Protein AF-A0A5B2TV41-F1 (afdb_monomer_lite)

Foldseek 3Di:
DDPDPDDDDQVNLVVVQVVLLVVLVVVLVVQCVVDPDPVSNVVSVPDDSQNSSQPPPVDDPQQDDKDAQVVQVVVQKHFDPPDDWDKDFAAQWDFDQDPVRDTDIDGHPDGGIGTMDTPVGIDGPPPPPD

InterPro domains:
  IPR013610 ArdC, N-terminal ssDNA binding domain [PF08401] (50-117)

Organism: NCBI:txid1658664

Structure (mmCIF, N/CA/C/O backbone):
data_AF-A0A5B2TV41-F1
#
_entry.id   AF-A0A5B2TV41-F1
#
loop_
_atom_site.group_PDB
_atom_site.id
_atom_site.type_symbol
_atom_site.label_atom_id
_atom_site.label_alt_id
_atom_site.label_comp_id
_atom_site.label_asym_id
_atom_site.label_entity_id
_atom_site.label_seq_id
_atom_site.pdbx_PDB_ins_code
_atom_site.Cartn_x
_atom_site.Cartn_y
_atom_site.Cartn_z
_atom_site.occupancy
_atom_site.B_iso_or_equiv
_atom_site.auth_seq_id
_atom_site.auth_comp_id
_atom_site.auth_asym_id
_atom_site.auth_atom_id
_atom_site.pdbx_PDB_model_num
ATOM 1 N N . MET A 1 1 ? -1.908 11.270 -35.110 1.00 38.00 1 MET A N 1
ATOM 2 C CA . MET A 1 1 ? -1.134 11.968 -34.064 1.00 38.00 1 MET A CA 1
ATOM 3 C C . MET A 1 1 ? -1.339 11.203 -32.775 1.00 38.00 1 MET A C 1
ATOM 5 O O . MET A 1 1 ? -2.427 11.240 -32.222 1.00 38.00 1 MET A O 1
ATOM 9 N N . GLU A 1 2 ? -0.344 10.422 -32.379 1.00 44.78 2 GLU A N 1
ATOM 10 C CA . GLU A 1 2 ? -0.369 9.623 -31.156 1.00 44.78 2 GLU A CA 1
ATOM 11 C C . GLU A 1 2 ? 0.031 10.552 -30.004 1.00 44.78 2 GLU A C 1
ATOM 13 O O . GLU A 1 2 ? 1.170 11.010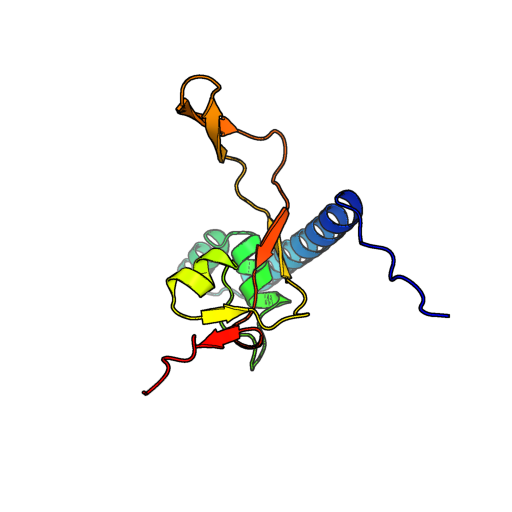 -29.925 1.00 44.78 2 GLU A O 1
ATOM 18 N N . THR A 1 3 ? -0.931 10.959 -29.177 1.00 46.38 3 THR A N 1
ATOM 19 C CA . THR A 1 3 ? -0.662 11.804 -28.011 1.00 46.38 3 THR A CA 1
ATOM 20 C C . THR A 1 3 ? 0.105 10.977 -26.989 1.00 46.38 3 THR A C 1
ATOM 22 O O . THR A 1 3 ? -0.473 10.107 -26.343 1.00 46.38 3 THR A O 1
ATOM 25 N N . ALA A 1 4 ? 1.405 11.231 -26.846 1.00 55.66 4 ALA A N 1
ATOM 26 C CA . ALA A 1 4 ? 2.193 10.663 -25.763 1.00 55.66 4 ALA A CA 1
ATOM 27 C C . ALA A 1 4 ? 1.562 11.076 -24.421 1.00 55.66 4 ALA A C 1
ATOM 29 O O . ALA A 1 4 ? 1.588 12.251 -24.052 1.00 55.66 4 ALA A O 1
ATOM 30 N N . GLU A 1 5 ? 0.954 10.123 -23.710 1.00 61.50 5 GLU A N 1
ATOM 31 C CA . GLU A 1 5 ? 0.376 10.360 -22.387 1.00 61.50 5 GLU A CA 1
ATOM 32 C C . GLU A 1 5 ? 1.459 10.933 -21.456 1.00 61.50 5 GLU A C 1
ATOM 34 O O . GLU A 1 5 ? 2.523 10.333 -21.261 1.00 61.50 5 GLU A O 1
ATOM 39 N N . ARG A 1 6 ? 1.208 12.116 -20.880 1.00 73.88 6 ARG A N 1
ATOM 40 C CA . ARG A 1 6 ? 2.111 12.746 -19.909 1.00 73.88 6 ARG A CA 1
ATOM 41 C C . ARG A 1 6 ? 2.305 11.796 -18.727 1.00 73.88 6 ARG A C 1
ATOM 43 O O . ARG A 1 6 ? 1.362 11.498 -17.998 1.00 73.88 6 ARG A O 1
ATOM 50 N N . LYS A 1 7 ? 3.540 11.335 -18.516 1.00 78.12 7 LYS A N 1
ATOM 51 C CA . LYS A 1 7 ? 3.885 10.498 -17.361 1.00 78.12 7 LYS A CA 1
ATOM 52 C C . LYS A 1 7 ? 3.749 11.316 -16.076 1.00 78.12 7 LYS A C 1
ATOM 54 O O . LYS A 1 7 ? 4.357 12.374 -15.949 1.00 78.12 7 LYS A O 1
ATOM 59 N N . GLU A 1 8 ? 2.977 10.793 -15.129 1.00 86.19 8 GLU A N 1
ATOM 60 C CA . GLU A 1 8 ? 2.788 11.381 -13.800 1.00 86.19 8 GLU A CA 1
ATOM 61 C C . GLU A 1 8 ? 4.133 11.512 -13.062 1.00 86.19 8 GLU A C 1
ATOM 63 O O . GLU A 1 8 ? 4.897 10.540 -12.937 1.00 86.19 8 GLU A O 1
ATOM 68 N N . SER A 1 9 ? 4.422 12.713 -12.567 1.00 92.50 9 SER A N 1
ATOM 69 C CA . SER A 1 9 ? 5.620 13.040 -11.797 1.00 92.50 9 SER A CA 1
ATOM 70 C C . SER A 1 9 ? 5.619 12.368 -10.423 1.00 92.50 9 SER A C 1
ATOM 72 O O . SER A 1 9 ? 4.597 11.907 -9.910 1.00 92.50 9 SER A O 1
ATOM 74 N N . ILE A 1 10 ? 6.792 12.312 -9.788 1.00 91.25 10 ILE A N 1
ATOM 75 C CA . ILE A 1 10 ? 6.903 11.751 -8.437 1.00 91.25 10 ILE A CA 1
ATOM 76 C C . ILE A 1 10 ? 6.125 12.574 -7.402 1.00 91.25 10 ILE A C 1
ATOM 78 O O . ILE A 1 10 ? 5.609 12.012 -6.438 1.00 91.25 10 ILE A O 1
ATOM 82 N N . GLN A 1 11 ? 6.006 13.889 -7.615 1.00 92.00 11 GLN A N 1
ATOM 83 C CA . GLN A 1 11 ? 5.258 14.766 -6.724 1.00 92.00 11 GLN A CA 1
ATOM 84 C C . GLN A 1 11 ? 3.753 14.513 -6.839 1.00 92.00 11 GLN A C 1
ATOM 86 O O . GLN A 1 11 ? 3.096 14.357 -5.817 1.00 92.00 11 GLN A O 1
ATOM 91 N N . GLU A 1 12 ? 3.224 14.371 -8.057 1.00 95.19 12 GLU A N 1
ATOM 92 C CA . GLU A 1 12 ? 1.809 14.030 -8.287 1.00 95.19 12 GLU A CA 1
ATOM 93 C C . GLU A 1 12 ? 1.445 12.686 -7.626 1.00 95.19 12 GLU A C 1
ATOM 95 O O . GLU A 1 12 ? 0.447 12.591 -6.911 1.00 95.19 12 GLU A O 1
ATOM 100 N N . LYS A 1 13 ? 2.321 11.676 -7.731 1.00 95.25 13 LYS A N 1
ATOM 101 C CA . LYS A 1 13 ? 2.153 10.385 -7.032 1.00 95.25 13 LYS A CA 1
ATOM 102 C C . LYS A 1 13 ? 2.109 10.529 -5.512 1.00 95.25 13 LYS A C 1
ATOM 104 O O . LYS A 1 13 ? 1.322 9.854 -4.850 1.00 95.25 13 LYS A O 1
ATOM 109 N N . ARG A 1 14 ? 2.959 11.392 -4.947 1.00 95.06 14 ARG A N 1
ATOM 110 C CA . ARG A 1 14 ? 2.973 11.679 -3.505 1.00 95.06 14 ARG A CA 1
ATOM 111 C C . ARG A 1 14 ? 1.695 12.377 -3.064 1.00 95.06 14 ARG A C 1
ATOM 113 O O . ARG A 1 14 ? 1.149 11.992 -2.037 1.00 95.06 14 ARG A O 1
ATOM 120 N N . GLU A 1 15 ? 1.199 13.350 -3.825 1.00 96.38 15 GLU A N 1
ATOM 121 C CA . GLU A 1 15 ? -0.074 14.012 -3.514 1.00 96.38 15 GLU A CA 1
ATOM 122 C C . GLU A 1 15 ? -1.243 13.022 -3.557 1.00 96.38 15 GLU A C 1
ATOM 124 O O . GLU A 1 15 ? -2.041 12.971 -2.621 1.00 96.38 15 GLU A O 1
ATOM 129 N N . ARG A 1 16 ? -1.282 12.133 -4.558 1.00 96.06 16 ARG A N 1
ATOM 130 C CA . ARG A 1 16 ? -2.269 11.047 -4.605 1.00 96.06 16 ARG A CA 1
ATOM 131 C C . ARG A 1 16 ? -2.171 10.121 -3.390 1.00 96.06 16 ARG A C 1
ATOM 133 O O . ARG A 1 16 ? -3.189 9.735 -2.825 1.00 96.06 16 ARG A O 1
ATOM 140 N N . LEU A 1 17 ? -0.963 9.771 -2.952 1.00 96.81 17 LEU A N 1
ATOM 141 C CA . LEU A 1 17 ? -0.782 8.957 -1.749 1.00 96.81 17 LEU A CA 1
ATOM 142 C C . LEU A 1 17 ? -1.171 9.689 -0.463 1.00 96.81 17 LEU A C 1
ATOM 144 O O . LEU A 1 17 ? -1.672 9.047 0.461 1.00 96.81 17 LEU A O 1
ATOM 148 N N . LYS A 1 18 ? -0.980 11.009 -0.382 1.00 97.00 18 LYS A N 1
ATOM 149 C CA . LYS A 1 18 ? -1.480 11.815 0.740 1.00 97.00 18 LYS A CA 1
ATOM 150 C C . LYS A 1 18 ? -3.004 11.782 0.791 1.00 97.00 18 LYS A C 1
ATOM 152 O O . LYS A 1 18 ? -3.545 11.518 1.859 1.00 97.00 18 LYS A O 1
ATOM 157 N N . ASP A 1 19 ? -3.681 11.959 -0.342 1.00 97.88 19 ASP A N 1
ATOM 158 C CA . ASP A 1 19 ? -5.143 11.842 -0.437 1.00 97.88 19 ASP A CA 1
ATOM 159 C C . ASP A 1 19 ? -5.634 10.446 -0.015 1.00 97.88 19 ASP A C 1
ATOM 161 O O . ASP A 1 19 ? -6.489 10.335 0.865 1.00 97.88 19 ASP A O 1
ATOM 165 N N . LEU A 1 20 ? -5.021 9.374 -0.529 1.00 98.00 20 LEU A N 1
ATOM 166 C CA . LEU A 1 20 ? -5.337 8.001 -0.115 1.00 98.00 20 LEU A CA 1
ATOM 167 C C . LEU A 1 20 ? -5.121 7.783 1.386 1.00 98.00 20 LEU A C 1
ATOM 169 O O . LEU A 1 20 ? -5.929 7.131 2.044 1.00 98.00 20 LEU A O 1
ATOM 173 N N . SER A 1 21 ? -4.056 8.362 1.940 1.00 97.69 21 SER A N 1
ATOM 174 C CA . SER A 1 21 ? -3.759 8.284 3.373 1.00 97.69 21 SER A CA 1
ATOM 175 C C . SER A 1 21 ? -4.794 9.027 4.210 1.00 97.69 21 SER A C 1
ATOM 177 O O . SER A 1 21 ? -5.195 8.530 5.258 1.00 97.69 21 SER A O 1
ATOM 179 N N . SER A 1 22 ? -5.245 10.200 3.761 1.00 98.25 22 SER A N 1
ATOM 180 C CA . SER A 1 22 ? -6.307 10.960 4.423 1.00 98.25 22 SER A CA 1
ATOM 181 C C . SER A 1 22 ? -7.625 10.190 4.415 1.00 98.25 22 SER A C 1
ATOM 183 O O . SER A 1 22 ? -8.263 10.066 5.459 1.00 98.25 22 SER A O 1
ATOM 185 N N . ARG A 1 23 ? -7.994 9.582 3.280 1.00 98.19 23 ARG A N 1
ATOM 186 C CA . ARG A 1 23 ? -9.181 8.717 3.185 1.00 98.19 23 ARG A CA 1
ATOM 187 C C . ARG A 1 23 ? -9.068 7.498 4.097 1.00 98.19 23 ARG A C 1
ATOM 189 O O . ARG A 1 23 ? -10.012 7.190 4.813 1.00 98.19 23 ARG A O 1
ATOM 196 N N . ALA A 1 24 ? -7.907 6.844 4.129 1.00 98.00 24 ALA A N 1
ATOM 197 C CA . ALA A 1 24 ? -7.656 5.708 5.012 1.00 98.00 24 ALA A CA 1
ATOM 198 C C . ALA A 1 24 ? -7.794 6.080 6.499 1.00 98.00 24 ALA A C 1
ATOM 200 O O . ALA A 1 24 ? -8.383 5.321 7.266 1.00 98.00 24 ALA A O 1
ATOM 201 N N . LYS A 1 25 ? -7.306 7.259 6.909 1.00 97.88 25 LYS A N 1
ATOM 202 C CA . LYS A 1 25 ? -7.487 7.773 8.278 1.00 97.88 25 LYS A CA 1
ATOM 203 C C . LYS A 1 25 ? -8.958 8.026 8.605 1.00 97.88 25 LYS A C 1
ATOM 205 O O . LYS A 1 25 ? -9.420 7.557 9.637 1.00 97.88 25 LYS A O 1
ATOM 210 N N . ALA A 1 26 ? -9.700 8.672 7.706 1.00 98.00 26 ALA A N 1
ATOM 211 C CA . ALA A 1 26 ? -11.135 8.888 7.891 1.00 98.00 26 ALA A CA 1
ATOM 212 C C . ALA A 1 26 ? -11.902 7.557 8.009 1.00 98.00 26 ALA A C 1
ATOM 214 O O . ALA A 1 26 ? -12.736 7.394 8.892 1.00 98.00 26 ALA A O 1
ATOM 215 N N . ILE A 1 27 ? -11.566 6.565 7.175 1.00 97.44 27 ILE A N 1
ATOM 216 C CA . ILE A 1 27 ? -12.135 5.211 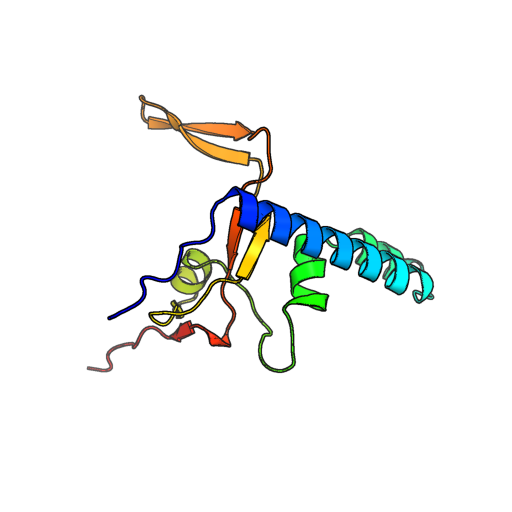7.268 1.00 97.44 27 ILE A CA 1
ATOM 217 C C . ILE A 1 27 ? -11.823 4.583 8.630 1.00 97.44 27 ILE A C 1
ATOM 219 O O . ILE A 1 27 ? -12.719 4.017 9.250 1.00 97.44 27 ILE A O 1
ATOM 223 N N . ARG A 1 28 ? -10.581 4.697 9.123 1.00 97.56 28 ARG A N 1
ATOM 224 C CA . ARG A 1 28 ? -10.214 4.205 10.460 1.00 97.56 28 ARG A CA 1
ATOM 225 C C . ARG A 1 28 ? -11.078 4.846 11.542 1.00 97.56 28 ARG A C 1
ATOM 227 O O . ARG A 1 28 ? -11.605 4.123 12.375 1.00 97.56 28 ARG A O 1
ATOM 234 N N . GLU A 1 29 ? -11.229 6.165 11.530 1.00 96.94 29 GLU A N 1
ATOM 235 C CA . GLU A 1 29 ? -12.044 6.884 12.516 1.00 96.94 29 GLU A CA 1
ATOM 236 C C . GLU A 1 29 ? -13.506 6.418 12.496 1.00 96.94 29 GLU A C 1
ATOM 238 O O . GLU A 1 29 ? -14.092 6.160 13.546 1.00 96.94 29 GLU A O 1
ATOM 243 N N . GLU A 1 30 ? -14.087 6.236 11.309 1.00 96.75 30 GLU A N 1
ATOM 244 C CA . GLU A 1 30 ? -15.458 5.737 11.163 1.00 96.75 30 GLU A CA 1
ATOM 245 C C . GLU A 1 30 ? -15.621 4.279 11.605 1.00 96.75 30 GLU A C 1
ATOM 247 O O . GLU A 1 30 ? -16.656 3.912 12.163 1.00 96.75 30 GLU A O 1
ATOM 252 N N . LEU A 1 31 ? -14.613 3.435 11.378 1.00 96.31 31 LEU A N 1
ATOM 253 C CA . LEU A 1 31 ? -14.619 2.052 11.847 1.00 96.31 31 LEU A CA 1
ATOM 254 C C . LEU A 1 31 ? -14.462 1.978 13.370 1.00 96.31 31 LEU A C 1
ATOM 256 O O . LEU A 1 31 ? -15.214 1.243 14.003 1.00 96.31 31 LEU A O 1
ATOM 260 N N . LEU A 1 32 ? -13.581 2.791 13.966 1.00 95.12 32 LEU A N 1
ATOM 261 C CA . LEU A 1 32 ? -13.396 2.862 15.422 1.00 95.12 32 LEU A CA 1
ATOM 262 C C . LEU A 1 32 ? -14.699 3.223 16.147 1.00 95.12 32 LEU A C 1
ATOM 264 O O . LEU A 1 32 ? -15.006 2.634 17.178 1.00 95.12 32 LEU A O 1
ATOM 268 N N . LYS A 1 33 ? -15.511 4.128 15.582 1.00 95.75 33 LYS A N 1
ATOM 269 C CA . LYS A 1 33 ? -16.842 4.472 16.122 1.00 95.75 33 LYS A CA 1
ATOM 270 C C . LYS A 1 33 ? -17.835 3.304 16.096 1.00 95.75 33 LYS A C 1
ATOM 272 O O . LYS A 1 33 ? -18.811 3.320 16.841 1.00 95.75 33 LYS A O 1
ATOM 277 N N . LYS A 1 34 ? -17.633 2.329 15.204 1.00 94.94 34 LYS A N 1
ATOM 278 C CA . LYS A 1 34 ? -18.515 1.165 15.012 1.00 94.94 34 LYS A CA 1
ATOM 279 C C . LYS A 1 34 ? -18.048 -0.072 15.776 1.00 94.94 34 LYS A C 1
ATOM 281 O O . LYS A 1 34 ? -18.850 -0.992 15.944 1.00 94.94 34 LYS A O 1
ATOM 286 N N . CYS A 1 35 ? -16.789 -0.109 16.213 1.00 94.19 35 CYS A N 1
ATOM 287 C CA . CYS A 1 35 ? -16.249 -1.187 17.034 1.00 94.19 35 CYS A CA 1
ATOM 288 C C . CYS A 1 35 ? -17.041 -1.308 18.342 1.00 94.19 35 CYS A C 1
ATOM 290 O O . CYS A 1 35 ? -17.368 -0.311 18.986 1.00 94.19 35 CYS A O 1
ATOM 292 N N . LYS A 1 36 ? -17.349 -2.543 18.737 1.00 94.19 36 LYS A N 1
ATOM 293 C CA . LYS A 1 36 ? -18.117 -2.852 19.954 1.00 94.19 36 LYS A CA 1
ATOM 294 C C . LYS A 1 36 ? -17.251 -3.486 21.030 1.00 94.19 36 LYS A C 1
ATOM 296 O O . LYS A 1 36 ? -17.648 -3.523 22.192 1.00 94.19 36 LYS A O 1
ATOM 301 N N . THR A 1 37 ? -16.088 -4.003 20.643 1.00 95.12 37 THR A N 1
ATOM 302 C CA . THR A 1 37 ? -15.180 -4.716 21.536 1.00 95.12 37 THR A CA 1
ATOM 303 C C . THR A 1 37 ? -13.791 -4.073 21.551 1.00 95.12 37 THR A C 1
ATOM 305 O O . THR A 1 37 ? -13.349 -3.534 20.535 1.00 95.12 37 THR A O 1
ATOM 308 N N . PRO A 1 38 ? -13.053 -4.168 22.673 1.00 94.31 38 PRO A N 1
ATOM 309 C CA . PRO A 1 38 ? -11.657 -3.729 22.731 1.00 94.31 38 PRO A CA 1
ATOM 310 C C . PRO A 1 38 ? -10.748 -4.458 21.733 1.00 94.31 38 PRO A C 1
ATOM 312 O O . PRO A 1 38 ? -9.773 -3.887 21.255 1.00 94.31 38 PRO A O 1
ATOM 315 N N . GLN A 1 39 ? -11.080 -5.708 21.397 1.00 95.06 39 GLN A N 1
ATOM 316 C CA . GLN A 1 39 ? -10.334 -6.505 20.426 1.00 95.06 39 GLN A CA 1
ATOM 317 C C . GLN A 1 39 ? -10.418 -5.901 19.017 1.00 95.06 39 GLN A C 1
ATOM 319 O O . GLN A 1 39 ? -9.387 -5.697 18.385 1.00 95.06 39 GLN A O 1
ATOM 324 N N . GLU A 1 40 ? -11.620 -5.550 18.549 1.00 93.44 40 GLU A N 1
ATOM 325 C CA . GLU A 1 40 ? -11.804 -4.917 17.233 1.00 93.44 40 GLU A CA 1
ATOM 326 C C . GLU A 1 40 ? -11.059 -3.579 17.133 1.00 93.44 40 GLU A C 1
ATOM 328 O O . GLU A 1 40 ? -10.498 -3.257 16.085 1.00 93.44 40 GLU A O 1
ATOM 333 N N . VAL A 1 41 ? -11.027 -2.810 18.228 1.00 94.81 41 VAL A N 1
ATOM 334 C CA . VAL A 1 41 ? -10.264 -1.556 18.309 1.00 94.81 41 VAL A CA 1
ATOM 335 C C . VAL A 1 41 ? -8.769 -1.833 18.162 1.00 94.81 41 VAL A C 1
ATOM 337 O O . VAL A 1 41 ? -8.131 -1.245 17.292 1.00 94.81 41 VAL A O 1
ATOM 340 N N . ALA A 1 42 ? -8.223 -2.767 18.946 1.00 95.00 42 ALA A N 1
ATOM 341 C CA . ALA A 1 42 ? -6.803 -3.109 18.902 1.00 95.00 42 ALA A CA 1
ATOM 342 C C . ALA A 1 42 ? -6.370 -3.629 17.520 1.00 95.00 42 ALA A C 1
ATOM 344 O O . ALA A 1 42 ? -5.320 -3.241 17.007 1.00 95.00 42 ALA A O 1
ATOM 345 N N . GLU A 1 43 ? -7.190 -4.469 16.884 1.00 94.38 43 GLU A N 1
ATOM 346 C CA . GLU A 1 43 ? -6.935 -4.972 15.530 1.00 94.38 43 GLU A CA 1
ATOM 347 C C . GLU A 1 43 ? -6.907 -3.841 14.496 1.00 94.38 43 GLU A C 1
ATOM 349 O O . GLU A 1 43 ? -6.039 -3.813 13.622 1.00 94.38 43 GLU A O 1
ATOM 354 N N . LEU A 1 44 ? -7.835 -2.888 14.596 1.00 94.31 44 LEU A N 1
ATOM 355 C CA . LEU A 1 44 ? -7.913 -1.751 13.687 1.00 94.31 44 LEU A CA 1
ATOM 356 C C . LEU A 1 44 ? -6.778 -0.737 13.904 1.00 94.31 44 LEU A C 1
ATOM 358 O O . LEU A 1 44 ? -6.264 -0.172 12.934 1.00 94.31 44 LEU A O 1
ATOM 362 N N . GLU A 1 45 ? -6.369 -0.513 15.153 1.00 93.38 45 GLU A N 1
ATOM 363 C CA . GLU A 1 45 ? -5.225 0.335 15.502 1.00 93.38 45 GLU A CA 1
ATOM 364 C C . GLU A 1 45 ? -3.894 -0.270 15.041 1.00 93.38 45 GLU A C 1
ATOM 366 O O . GLU A 1 45 ? -3.008 0.468 14.604 1.00 93.38 45 GLU A O 1
ATOM 371 N N . ALA A 1 46 ? -3.773 -1.602 15.064 1.00 95.75 46 ALA A N 1
ATOM 372 C CA . ALA A 1 46 ? -2.593 -2.319 14.589 1.00 95.75 46 ALA A CA 1
ATOM 373 C C . ALA A 1 46 ? -2.414 -2.268 13.060 1.00 95.75 46 ALA A C 1
ATOM 375 O O . ALA A 1 46 ? -1.295 -2.443 12.570 1.00 95.75 46 ALA A O 1
ATOM 376 N N . MET A 1 47 ? -3.479 -2.015 12.287 1.00 95.94 47 MET A N 1
ATOM 377 C CA . MET A 1 47 ? -3.368 -1.873 10.831 1.00 95.94 47 MET A CA 1
ATOM 378 C C . MET A 1 47 ? -2.510 -0.658 10.470 1.00 95.94 47 MET A C 1
ATOM 380 O O . MET A 1 47 ? -2.677 0.439 11.005 1.00 95.94 47 MET A O 1
ATOM 384 N N . SER A 1 48 ? -1.621 -0.802 9.492 1.00 96.62 48 SER A N 1
ATOM 385 C CA . SER A 1 48 ? -0.903 0.336 8.921 1.00 96.62 48 SER A CA 1
ATOM 386 C C . SER A 1 48 ? -1.792 1.137 7.960 1.00 96.62 48 SER A C 1
ATOM 388 O O . SER A 1 48 ? -2.856 0.692 7.528 1.00 96.62 48 SER A O 1
ATOM 390 N N . ILE A 1 49 ? -1.345 2.335 7.570 1.00 96.94 49 ILE A N 1
ATOM 391 C CA . ILE A 1 49 ? -2.026 3.112 6.520 1.00 96.94 49 ILE A CA 1
ATOM 392 C C . ILE A 1 49 ? -2.076 2.330 5.201 1.00 96.94 49 ILE A C 1
ATOM 394 O O . ILE A 1 49 ? -3.094 2.365 4.518 1.00 96.94 49 ILE A O 1
ATOM 398 N N . ASN A 1 50 ? -1.017 1.590 4.857 1.00 97.56 50 ASN A N 1
ATOM 399 C CA . ASN A 1 50 ? -1.014 0.765 3.650 1.00 97.56 50 ASN A CA 1
ATOM 400 C C . ASN A 1 50 ? -2.050 -0.362 3.738 1.00 97.56 50 ASN A C 1
ATOM 402 O O . ASN A 1 50 ? -2.743 -0.602 2.753 1.00 97.56 50 ASN A O 1
ATOM 406 N N . ASP A 1 51 ? -2.195 -1.002 4.903 1.00 97.44 51 ASP A N 1
ATOM 407 C CA . ASP A 1 51 ? -3.194 -2.061 5.100 1.00 97.44 51 ASP A CA 1
ATOM 408 C C . ASP A 1 51 ? -4.610 -1.515 4.915 1.00 97.44 51 ASP A C 1
ATOM 410 O O . ASP A 1 51 ? -5.429 -2.133 4.242 1.00 97.44 51 ASP A O 1
ATOM 414 N N . LEU A 1 52 ? -4.881 -0.315 5.436 1.00 97.94 52 LEU A N 1
ATOM 415 C CA . LEU A 1 52 ? -6.169 0.350 5.253 1.00 97.94 52 LEU A CA 1
ATOM 416 C C . LEU A 1 52 ? -6.434 0.741 3.798 1.00 97.94 52 LEU A C 1
ATOM 418 O O . LEU A 1 52 ? -7.543 0.532 3.310 1.00 97.94 52 LEU A O 1
ATOM 422 N N . ILE A 1 53 ? -5.434 1.287 3.098 1.00 98.31 53 ILE A N 1
ATOM 423 C CA . ILE A 1 53 ? -5.557 1.628 1.674 1.00 98.31 53 ILE A CA 1
ATOM 424 C C . ILE A 1 53 ? -5.867 0.364 0.867 1.00 98.31 53 ILE A C 1
ATOM 426 O O . ILE A 1 53 ? -6.798 0.361 0.065 1.00 98.31 53 ILE A O 1
ATOM 430 N N . VAL A 1 54 ? -5.127 -0.724 1.091 1.00 97.88 54 VAL A N 1
ATOM 431 C CA . VAL A 1 54 ? -5.374 -1.982 0.381 1.00 97.88 54 VAL A CA 1
ATOM 432 C C . VAL A 1 54 ? -6.766 -2.508 0.712 1.00 97.88 54 VAL A C 1
ATOM 434 O O . VAL A 1 54 ? -7.559 -2.708 -0.201 1.00 97.88 54 VAL A O 1
ATOM 437 N N . LYS A 1 55 ? -7.087 -2.674 1.998 1.00 97.19 55 LYS A N 1
ATOM 438 C CA . LYS A 1 55 ? -8.306 -3.355 2.443 1.00 97.19 55 LYS A CA 1
ATOM 439 C C . LYS A 1 55 ? -9.596 -2.600 2.131 1.00 97.19 55 LYS A C 1
ATOM 441 O O . LYS A 1 55 ? -10.599 -3.226 1.817 1.00 97.19 55 LYS A O 1
ATOM 446 N N . TYR A 1 56 ? -9.586 -1.273 2.242 1.00 97.06 56 TYR A N 1
ATOM 447 C CA . TYR A 1 56 ? -10.816 -0.476 2.167 1.00 97.06 56 TYR A CA 1
ATOM 448 C C . TYR A 1 56 ? -10.901 0.448 0.950 1.00 97.06 56 TYR A C 1
ATOM 450 O O . TYR A 1 56 ? -11.952 1.049 0.738 1.00 97.06 56 TYR A O 1
ATOM 458 N N . ILE A 1 57 ? -9.827 0.599 0.167 1.00 97.56 57 ILE A N 1
ATOM 459 C CA . ILE A 1 57 ? -9.825 1.474 -1.018 1.00 97.56 57 ILE A CA 1
ATOM 460 C C . ILE A 1 57 ? -9.523 0.693 -2.298 1.00 97.56 57 ILE A C 1
ATOM 462 O O . ILE A 1 57 ? -10.164 0.941 -3.316 1.00 97.56 57 ILE A O 1
ATOM 466 N N . TYR A 1 58 ? -8.543 -0.214 -2.285 1.00 97.44 58 TYR A N 1
ATOM 467 C CA . TYR A 1 58 ? -8.151 -0.952 -3.492 1.00 97.44 58 TYR A CA 1
ATOM 468 C C . TYR A 1 58 ? -8.824 -2.313 -3.642 1.00 97.44 58 TYR A C 1
ATOM 470 O O . TYR A 1 58 ? -8.985 -2.771 -4.772 1.00 97.44 58 TYR A O 1
ATOM 478 N N . GLN A 1 59 ? -9.166 -2.975 -2.536 1.00 97.25 59 GLN A N 1
ATOM 479 C CA . GLN A 1 59 ? -9.857 -4.252 -2.591 1.00 97.25 59 GLN A CA 1
ATOM 480 C C . GLN A 1 59 ? -11.311 -4.078 -3.040 1.00 97.25 59 GLN A C 1
ATOM 482 O O . GLN A 1 59 ? -12.019 -3.172 -2.606 1.00 97.25 59 GLN A O 1
ATOM 487 N N . ASP A 1 60 ? -11.744 -4.995 -3.895 1.00 95.94 60 ASP A N 1
ATOM 488 C CA . ASP A 1 60 ? -13.129 -5.181 -4.326 1.00 95.94 60 ASP A CA 1
ATOM 489 C C . ASP A 1 60 ? -13.381 -6.679 -4.540 1.00 95.94 60 ASP A C 1
ATOM 491 O O . ASP A 1 60 ? -12.487 -7.489 -4.313 1.00 95.94 60 ASP A O 1
ATOM 495 N N . GLU A 1 61 ? -14.565 -7.074 -5.009 1.00 95.12 61 GLU A N 1
ATOM 496 C CA . GLU A 1 61 ? -14.943 -8.481 -5.226 1.00 95.12 61 GLU A CA 1
ATOM 497 C C . GLU A 1 61 ? -13.900 -9.321 -5.989 1.00 95.12 61 GLU A C 1
ATOM 499 O O . GLU A 1 61 ? -13.792 -10.526 -5.764 1.00 95.12 61 GLU A O 1
ATOM 504 N N . LYS A 1 62 ? -13.115 -8.709 -6.881 1.00 95.62 62 LYS A N 1
ATOM 505 C CA . LYS A 1 62 ? -12.135 -9.394 -7.733 1.00 95.62 62 LYS A CA 1
ATOM 506 C C . LYS A 1 62 ? -10.688 -9.056 -7.358 1.00 95.62 62 LYS A C 1
ATOM 508 O O . LYS A 1 62 ? -9.808 -9.914 -7.471 1.00 95.62 62 LYS A O 1
ATOM 513 N N . ASN A 1 63 ? -10.428 -7.821 -6.935 1.00 94.81 63 ASN A N 1
ATOM 514 C CA . ASN A 1 63 ? -9.132 -7.341 -6.476 1.00 94.81 63 ASN A CA 1
ATOM 515 C C . ASN A 1 63 ? -8.946 -7.717 -5.007 1.00 94.81 63 ASN A C 1
ATOM 517 O O . ASN A 1 63 ? -9.351 -6.986 -4.114 1.00 94.81 63 ASN A O 1
ATOM 521 N N . GLN A 1 64 ?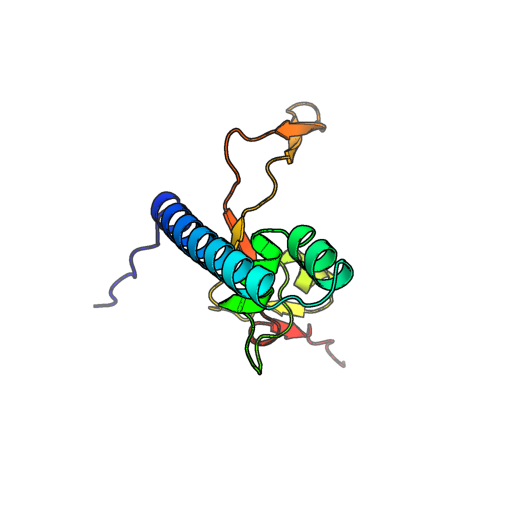 -8.341 -8.871 -4.748 1.00 95.44 64 GLN A N 1
ATOM 522 C CA . GLN A 1 64 ? -8.270 -9.444 -3.401 1.00 95.44 64 GLN A CA 1
ATOM 523 C C . GLN A 1 64 ? -6.837 -9.489 -2.876 1.00 95.44 64 GLN A C 1
ATOM 525 O O . GLN A 1 64 ? -6.589 -9.228 -1.701 1.00 95.44 64 GLN A O 1
ATOM 530 N N . ILE A 1 65 ? -5.868 -9.784 -3.740 1.00 96.94 65 ILE A N 1
ATOM 531 C CA . ILE A 1 65 ? -4.478 -9.995 -3.336 1.00 96.94 65 ILE A CA 1
ATOM 532 C C . ILE A 1 65 ? -3.605 -9.000 -4.076 1.00 96.94 65 ILE A C 1
ATOM 534 O O . ILE A 1 65 ? -3.635 -8.931 -5.301 1.00 96.94 65 ILE A O 1
ATOM 538 N N . PHE A 1 66 ? -2.788 -8.266 -3.329 1.00 97.81 66 PHE A N 1
ATOM 539 C CA . PHE A 1 66 ? -1.845 -7.303 -3.875 1.00 97.81 66 PHE A CA 1
ATOM 540 C C . PHE A 1 66 ? -0.428 -7.699 -3.498 1.00 97.81 66 PHE A C 1
ATOM 542 O O . PHE A 1 66 ? -0.149 -8.048 -2.352 1.00 97.81 66 PHE A O 1
ATOM 549 N N . ASN A 1 67 ? 0.485 -7.624 -4.459 1.00 97.62 67 ASN A N 1
ATOM 550 C CA . ASN A 1 67 ? 1.897 -7.865 -4.208 1.00 97.62 67 ASN A CA 1
ATOM 551 C C . ASN A 1 67 ? 2.769 -6.977 -5.097 1.00 97.62 67 ASN A C 1
ATOM 553 O O . ASN A 1 67 ? 2.336 -6.474 -6.133 1.00 97.62 67 ASN A O 1
ATOM 557 N N . THR A 1 68 ? 4.017 -6.769 -4.692 1.00 96.81 68 THR A N 1
ATOM 558 C CA . THR A 1 68 ? 5.009 -6.097 -5.540 1.00 96.81 68 THR A CA 1
ATOM 559 C C . THR A 1 68 ? 5.302 -6.941 -6.778 1.00 96.81 68 THR A C 1
ATOM 561 O O . THR A 1 68 ? 5.113 -8.157 -6.769 1.00 96.81 68 THR A O 1
ATOM 564 N N . PHE A 1 69 ? 5.839 -6.319 -7.831 1.00 95.69 69 PHE A N 1
ATOM 565 C CA . PHE A 1 69 ? 6.284 -7.051 -9.021 1.00 95.69 69 PHE A CA 1
ATOM 566 C C . PHE A 1 69 ? 7.213 -8.222 -8.657 1.00 95.69 69 PHE A C 1
ATOM 568 O O . PHE A 1 69 ? 6.955 -9.359 -9.035 1.00 95.69 69 PHE A O 1
ATOM 575 N N . LYS A 1 70 ? 8.249 -7.963 -7.843 1.00 94.75 70 LYS A N 1
ATOM 576 C CA . LYS A 1 70 ? 9.190 -8.996 -7.376 1.00 94.75 70 LYS A CA 1
ATOM 577 C C . LYS A 1 70 ? 8.497 -10.083 -6.548 1.00 94.75 70 LYS A C 1
ATOM 579 O O . LYS A 1 70 ? 8.844 -11.253 -6.672 1.00 94.75 70 LYS A O 1
ATOM 584 N N . GLY A 1 71 ? 7.517 -9.710 -5.727 1.00 96.38 71 GLY A N 1
ATOM 585 C CA . GLY A 1 71 ? 6.729 -10.661 -4.947 1.00 96.38 71 GLY A CA 1
ATOM 586 C C . GLY A 1 71 ? 5.902 -11.602 -5.824 1.00 96.38 71 GLY A C 1
ATOM 587 O O . GLY A 1 71 ? 5.880 -12.800 -5.566 1.00 96.38 71 GLY A O 1
ATOM 588 N N . TRP A 1 72 ? 5.300 -11.100 -6.905 1.00 97.56 72 TRP A N 1
ATOM 589 C CA . TRP A 1 72 ? 4.609 -11.949 -7.877 1.00 97.56 72 TRP A CA 1
ATOM 590 C C . TRP A 1 72 ? 5.554 -12.907 -8.599 1.00 97.56 72 TRP A C 1
ATOM 592 O O . TRP A 1 72 ? 5.248 -14.095 -8.668 1.00 97.56 72 TRP A O 1
ATOM 602 N N . ILE A 1 73 ? 6.724 -12.426 -9.039 1.00 96.25 73 ILE A N 1
ATOM 603 C CA . ILE A 1 73 ? 7.761 -13.271 -9.658 1.00 96.25 73 ILE A CA 1
ATOM 604 C C . ILE A 1 73 ? 8.169 -14.403 -8.709 1.00 96.25 73 ILE A C 1
ATOM 606 O O . ILE A 1 73 ? 8.193 -15.564 -9.112 1.00 96.25 73 ILE A O 1
ATOM 610 N N . LYS A 1 74 ? 8.414 -14.087 -7.430 1.00 96.56 74 LYS A N 1
ATOM 611 C CA . LYS A 1 74 ? 8.730 -15.085 -6.395 1.00 96.56 74 LYS A CA 1
ATOM 612 C C . LYS A 1 74 ? 7.608 -16.112 -6.210 1.00 96.56 74 LYS A C 1
ATOM 614 O O . LYS A 1 74 ? 7.887 -17.273 -5.935 1.00 96.56 74 LYS A O 1
ATOM 619 N N . ASN A 1 75 ? 6.359 -15.692 -6.385 1.00 96.00 75 ASN A N 1
ATOM 620 C CA . ASN A 1 75 ? 5.182 -16.549 -6.266 1.00 96.00 75 ASN A CA 1
ATOM 621 C C . ASN A 1 75 ? 4.850 -17.324 -7.558 1.00 96.00 75 ASN A C 1
ATOM 623 O O . ASN A 1 75 ? 3.810 -17.972 -7.606 1.00 96.00 75 ASN A O 1
ATOM 627 N N . GLY A 1 76 ? 5.683 -17.263 -8.603 1.00 96.31 76 GLY A N 1
ATOM 628 C CA . GLY A 1 76 ? 5.449 -17.985 -9.861 1.00 96.31 76 GLY A CA 1
ATOM 629 C C . GLY A 1 76 ? 4.528 -17.267 -10.856 1.00 96.31 76 GLY A C 1
ATOM 630 O O . GLY A 1 76 ? 3.997 -17.892 -11.775 1.00 96.31 76 GLY A O 1
ATOM 631 N N . PHE A 1 77 ? 4.332 -15.957 -10.692 1.00 97.31 77 PHE A N 1
ATOM 632 C CA . PHE A 1 77 ? 3.480 -15.138 -11.550 1.00 97.31 77 PHE A CA 1
ATOM 633 C C . PHE A 1 77 ? 4.250 -13.976 -12.180 1.00 97.31 77 PHE A C 1
ATOM 635 O O . PHE A 1 77 ? 5.179 -13.422 -11.604 1.00 97.31 77 PHE A O 1
ATOM 642 N N . SER A 1 78 ? 3.803 -13.533 -13.349 1.00 96.19 78 SER A N 1
ATOM 643 C CA . SER A 1 78 ? 4.288 -12.335 -14.029 1.00 96.19 78 SER A CA 1
ATOM 644 C C . SER A 1 78 ? 3.162 -11.328 -14.200 1.00 96.19 78 SER A C 1
ATOM 646 O O . SER A 1 78 ? 2.052 -11.704 -14.577 1.00 96.19 78 SER A O 1
ATOM 648 N N . VAL A 1 79 ? 3.444 -10.044 -13.985 1.00 96.75 79 VAL A N 1
ATOM 649 C CA . VAL A 1 79 ? 2.500 -8.967 -14.311 1.00 96.75 79 VAL A CA 1
ATOM 650 C C . VAL A 1 79 ? 2.316 -8.891 -15.830 1.00 96.75 79 VAL A C 1
ATOM 652 O O . VAL A 1 79 ? 3.285 -8.923 -16.591 1.00 96.75 79 VAL A O 1
ATOM 655 N N . ARG A 1 80 ? 1.065 -8.803 -16.290 1.00 96.81 80 ARG A N 1
ATOM 656 C CA . ARG A 1 80 ? 0.735 -8.661 -17.711 1.00 96.81 80 ARG A CA 1
ATOM 657 C C . ARG A 1 80 ? 1.281 -7.337 -18.256 1.00 96.81 80 ARG A C 1
ATOM 659 O O . ARG A 1 80 ? 1.336 -6.320 -17.568 1.00 96.81 80 ARG A O 1
ATOM 666 N N . LYS A 1 81 ? 1.718 -7.342 -19.517 1.00 93.94 81 LYS A N 1
ATOM 667 C CA . LYS A 1 81 ? 2.279 -6.146 -20.159 1.00 93.94 81 LYS A CA 1
ATOM 668 C C . LYS A 1 81 ? 1.202 -5.060 -20.265 1.00 93.94 81 LYS A C 1
ATOM 670 O O . LYS A 1 81 ? 0.113 -5.337 -20.749 1.00 93.94 81 LYS A O 1
AT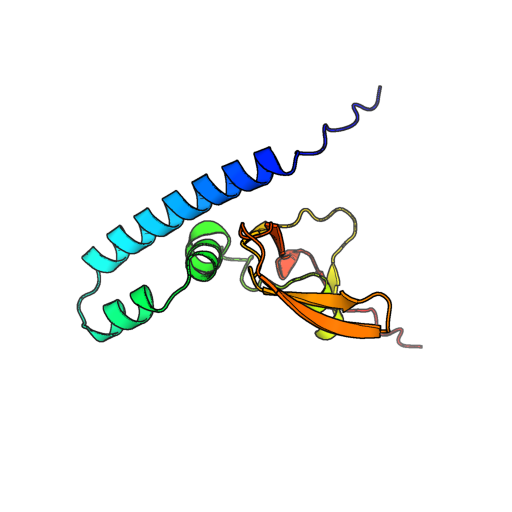OM 675 N N . GLY A 1 82 ? 1.542 -3.835 -19.862 1.00 94.06 82 GLY A N 1
ATOM 676 C CA . GLY A 1 82 ? 0.647 -2.672 -19.934 1.00 94.06 82 GLY A CA 1
ATOM 677 C C . GLY A 1 82 ? -0.210 -2.437 -18.686 1.00 94.06 82 GLY A C 1
ATOM 678 O O . GLY A 1 82 ? -0.881 -1.412 -18.608 1.00 94.06 82 GLY A O 1
ATOM 679 N N . GLU A 1 83 ? -0.158 -3.332 -17.698 1.00 96.19 83 GLU A N 1
ATOM 680 C CA . GLU A 1 83 ? -0.887 -3.168 -16.439 1.00 96.19 83 GLU A CA 1
ATOM 681 C C . GLU A 1 83 ? -0.392 -1.962 -15.634 1.00 96.19 83 GLU A C 1
ATOM 683 O O . GLU A 1 83 ? 0.813 -1.722 -15.499 1.00 96.19 83 GLU A O 1
ATOM 688 N N . LYS A 1 84 ? -1.337 -1.208 -15.062 1.00 94.12 84 LYS A N 1
ATOM 689 C CA . LYS A 1 84 ? -1.046 -0.035 -14.230 1.00 94.12 84 LYS A CA 1
ATOM 690 C C . LYS A 1 84 ? -0.961 -0.443 -12.764 1.00 94.12 84 LYS A C 1
ATOM 692 O O . LYS A 1 84 ? -1.876 -1.063 -12.234 1.00 94.12 84 LYS A O 1
ATOM 697 N N . ALA A 1 85 ? 0.131 -0.073 -12.109 1.00 95.25 85 ALA A N 1
ATOM 698 C CA . ALA A 1 85 ? 0.340 -0.378 -10.702 1.00 95.25 85 ALA A CA 1
ATOM 699 C C . ALA A 1 85 ? -0.534 0.479 -9.776 1.00 95.25 85 ALA A C 1
ATOM 701 O O . ALA A 1 85 ? -0.826 1.646 -10.052 1.00 95.25 85 ALA A O 1
ATOM 702 N N . PHE A 1 86 ? -0.844 -0.088 -8.618 1.00 97.50 86 PHE A N 1
ATOM 703 C CA . PHE A 1 86 ? -1.380 0.619 -7.467 1.00 97.50 86 PHE A CA 1
ATOM 704 C C . PHE A 1 86 ? -0.231 1.196 -6.638 1.00 97.50 86 PHE A C 1
ATOM 706 O O . PHE A 1 86 ? 0.839 0.590 -6.528 1.00 97.50 86 PHE A O 1
ATOM 713 N N . LEU A 1 87 ? -0.447 2.377 -6.059 1.00 97.19 87 LEU A N 1
ATOM 714 C CA . LEU A 1 87 ? 0.568 3.086 -5.281 1.00 97.19 87 LEU A CA 1
ATOM 715 C C . LEU A 1 87 ? 0.391 2.806 -3.793 1.00 97.19 87 LEU A C 1
ATOM 717 O O . LEU A 1 87 ? -0.731 2.864 -3.291 1.00 97.19 87 LEU A O 1
ATOM 721 N N . LEU A 1 88 ? 1.501 2.599 -3.090 1.00 97.62 88 LEU A N 1
ATOM 722 C CA . LEU A 1 88 ? 1.572 2.578 -1.628 1.00 97.62 88 LEU A CA 1
ATOM 723 C C . LEU A 1 88 ? 2.798 3.362 -1.144 1.00 97.62 88 LEU A C 1
ATOM 725 O O . LEU A 1 88 ? 3.699 3.677 -1.929 1.00 97.62 88 LEU A O 1
ATOM 729 N N . TRP A 1 89 ? 2.867 3.638 0.159 1.00 96.88 89 TRP A N 1
ATOM 730 C CA . TRP A 1 89 ? 4.106 4.115 0.771 1.00 96.88 89 TRP A CA 1
ATOM 731 C C . TRP A 1 89 ? 5.105 2.964 0.889 1.00 96.88 89 TRP A C 1
ATOM 733 O O . TRP A 1 89 ? 4.793 1.898 1.420 1.00 96.88 89 TRP A O 1
ATOM 743 N N . GLY A 1 90 ? 6.317 3.168 0.388 1.00 94.19 90 GLY A N 1
ATOM 744 C CA . GLY A 1 90 ? 7.438 2.263 0.598 1.00 94.19 90 GLY A CA 1
ATOM 745 C C . GLY A 1 90 ? 8.042 2.418 1.994 1.00 94.19 90 GLY A C 1
ATOM 746 O O . GLY A 1 90 ? 7.649 3.280 2.777 1.00 94.19 90 GLY A O 1
ATOM 747 N N . ARG A 1 91 ? 9.015 1.567 2.321 1.00 89.94 91 ARG A N 1
ATOM 748 C CA . ARG A 1 91 ? 9.714 1.618 3.613 1.00 89.94 91 ARG A CA 1
ATOM 749 C C . ARG A 1 91 ? 10.744 2.747 3.605 1.00 89.94 91 ARG A C 1
ATOM 751 O O . ARG A 1 91 ? 11.418 2.947 2.602 1.00 89.94 91 ARG A O 1
ATOM 758 N N . LYS A 1 92 ? 10.886 3.453 4.731 1.00 87.81 92 LYS A N 1
ATOM 759 C CA . LYS A 1 92 ? 11.935 4.473 4.919 1.00 87.81 92 LYS A CA 1
ATOM 760 C C . LYS A 1 92 ? 13.343 3.886 4.927 1.00 87.81 92 LYS A C 1
ATOM 762 O O . LYS A 1 92 ? 14.269 4.539 4.473 1.00 87.81 92 LYS A O 1
ATOM 767 N N . LYS A 1 93 ? 13.497 2.667 5.445 1.00 86.81 93 LYS A N 1
ATOM 768 C CA . LYS A 1 93 ? 14.784 1.974 5.498 1.00 86.81 93 LYS A CA 1
ATOM 769 C C . LYS A 1 93 ? 15.022 1.238 4.186 1.00 86.81 93 LYS A C 1
ATOM 771 O O . LYS A 1 93 ? 14.198 0.403 3.805 1.00 86.81 93 LYS A O 1
ATOM 776 N N . GLN A 1 94 ? 16.135 1.542 3.533 1.00 80.06 94 GLN A N 1
ATOM 777 C CA . GLN A 1 94 ? 16.609 0.851 2.341 1.00 80.06 94 GLN A CA 1
ATOM 778 C C . GLN A 1 94 ? 18.010 0.297 2.587 1.00 80.06 94 GLN A C 1
ATOM 780 O O . GLN A 1 94 ? 18.846 0.963 3.194 1.00 80.06 94 GLN A O 1
ATOM 785 N N . THR A 1 95 ? 18.254 -0.921 2.118 1.00 82.12 95 THR A N 1
ATOM 786 C CA . THR A 1 95 ? 19.609 -1.464 2.033 1.00 82.12 95 THR A CA 1
ATOM 787 C C . THR A 1 95 ? 20.232 -0.942 0.749 1.00 82.12 95 THR A C 1
ATOM 789 O O . THR A 1 95 ? 19.665 -1.131 -0.330 1.00 82.12 95 THR A O 1
ATOM 792 N N . VAL A 1 96 ? 21.362 -0.261 0.875 1.00 79.94 96 VAL A N 1
ATOM 793 C CA . VAL A 1 96 ? 22.195 0.189 -0.238 1.00 79.94 96 VAL A CA 1
ATOM 794 C C . VAL A 1 96 ? 23.552 -0.488 -0.121 1.00 79.94 96 VAL A C 1
ATOM 796 O O . VAL A 1 96 ? 24.049 -0.698 0.982 1.00 79.94 96 VAL A O 1
ATOM 799 N N . GLU A 1 97 ? 24.130 -0.850 -1.256 1.00 82.19 97 GLU A N 1
ATOM 800 C CA . GLU A 1 97 ? 25.507 -1.328 -1.319 1.00 82.19 97 GLU A CA 1
ATOM 801 C C . GLU A 1 97 ? 26.416 -0.109 -1.484 1.00 82.19 97 GLU A C 1
ATOM 803 O O . GLU A 1 97 ? 26.155 0.756 -2.329 1.00 82.19 97 GLU A O 1
ATOM 808 N N . ASP A 1 98 ? 27.432 0.012 -0.637 1.00 80.25 98 ASP A N 1
ATOM 809 C CA . ASP A 1 98 ? 28.40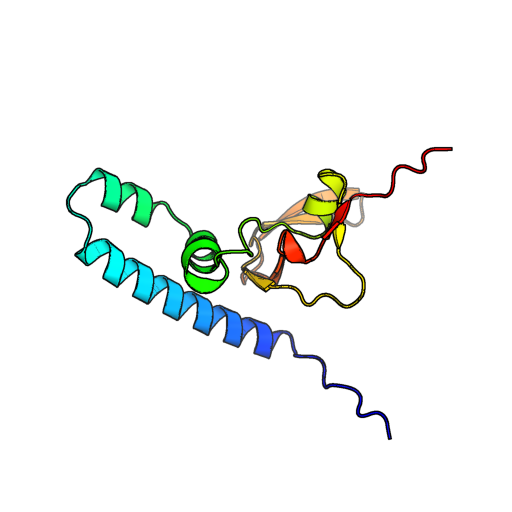8 1.085 -0.758 1.00 80.25 98 ASP A CA 1
ATOM 810 C C . ASP A 1 98 ? 29.425 0.807 -1.884 1.00 80.25 98 ASP A C 1
ATOM 812 O O . ASP A 1 98 ? 29.437 -0.247 -2.519 1.00 80.25 98 ASP A O 1
ATOM 816 N N . ALA A 1 99 ? 30.320 1.763 -2.150 1.00 80.06 99 ALA A N 1
ATOM 817 C CA . ALA A 1 99 ? 31.339 1.619 -3.195 1.00 80.06 99 ALA A CA 1
ATOM 818 C C . ALA A 1 99 ? 32.352 0.479 -2.940 1.00 80.06 99 ALA A C 1
ATOM 820 O O . ALA A 1 99 ? 33.174 0.193 -3.811 1.00 80.06 99 ALA A O 1
ATOM 821 N N . LYS A 1 100 ? 32.334 -0.139 -1.753 1.00 83.19 100 LYS A N 1
ATOM 822 C CA . LYS A 1 100 ? 33.198 -1.251 -1.345 1.00 83.19 100 LYS A CA 1
ATOM 823 C C . LYS A 1 100 ? 32.461 -2.595 -1.329 1.00 83.19 100 LYS A C 1
ATOM 825 O O . LYS A 1 100 ? 33.094 -3.603 -1.025 1.00 83.19 100 LYS A O 1
ATOM 830 N N . GLY A 1 101 ? 31.176 -2.624 -1.685 1.00 82.12 101 GLY A N 1
ATOM 831 C CA . GLY A 1 101 ? 30.360 -3.836 -1.661 1.00 82.12 101 GLY A CA 1
ATOM 832 C C . GLY A 1 101 ? 29.758 -4.158 -0.290 1.00 82.12 101 GLY A C 1
ATOM 833 O O . GLY A 1 101 ? 29.246 -5.259 -0.101 1.00 82.12 101 GLY A O 1
ATOM 834 N N . GLU A 1 102 ? 29.830 -3.246 0.686 1.00 85.94 102 GLU A N 1
ATOM 835 C CA . GLU A 1 102 ? 29.242 -3.448 2.012 1.00 85.94 102 GLU A CA 1
ATOM 836 C C . GLU A 1 102 ? 27.777 -2.988 2.027 1.00 85.94 102 GLU A C 1
ATOM 838 O O . GLU A 1 102 ? 27.438 -1.878 1.607 1.00 85.94 102 GLU A O 1
ATOM 843 N N . GLU A 1 103 ? 26.882 -3.839 2.538 1.00 86.12 103 GLU A N 1
ATOM 844 C CA . GLU A 1 103 ? 25.474 -3.486 2.714 1.00 86.12 103 GLU A CA 1
ATOM 845 C C . GLU A 1 103 ? 25.301 -2.525 3.896 1.00 86.12 103 GLU A C 1
ATOM 847 O O . GLU A 1 103 ? 25.512 -2.875 5.060 1.00 86.12 103 GLU A O 1
ATOM 852 N N . LYS A 1 104 ? 24.826 -1.314 3.610 1.00 84.62 104 LYS A N 1
ATOM 853 C CA . LYS A 1 104 ? 24.444 -0.325 4.613 1.00 84.62 104 LYS A CA 1
ATOM 854 C C . LYS A 1 104 ? 22.939 -0.108 4.587 1.00 84.62 104 LYS A C 1
ATOM 856 O O . LYS A 1 104 ? 22.321 0.037 3.536 1.00 84.62 104 LYS A O 1
ATOM 861 N N . THR A 1 105 ? 22.329 -0.034 5.768 1.00 85.12 105 THR A N 1
ATOM 862 C CA . THR A 1 105 ? 20.946 0.441 5.884 1.00 85.12 105 THR A CA 1
ATOM 863 C C . THR A 1 105 ? 20.941 1.958 5.981 1.00 85.12 105 THR A C 1
ATOM 865 O O . THR A 1 105 ? 21.485 2.528 6.926 1.00 85.12 105 THR A O 1
ATOM 868 N N . GLU A 1 106 ? 20.290 2.609 5.027 1.00 85.69 106 GLU A N 1
ATOM 869 C CA . GLU A 1 106 ? 20.038 4.044 5.051 1.00 85.69 106 GLU A CA 1
ATOM 870 C C . GLU A 1 106 ? 18.568 4.321 5.344 1.00 85.69 106 GLU A C 1
ATOM 872 O O . GLU A 1 106 ? 17.668 3.635 4.850 1.00 85.69 106 GLU A O 1
ATOM 877 N N . GLU A 1 107 ? 18.322 5.335 6.170 1.00 88.00 107 GLU A N 1
ATOM 878 C CA . GLU A 1 107 ? 16.982 5.824 6.454 1.00 88.00 107 GLU A CA 1
ATOM 879 C C . GLU A 1 107 ? 16.705 7.071 5.617 1.00 88.00 107 GLU A C 1
ATOM 881 O O . GLU A 1 107 ? 17.384 8.089 5.728 1.00 88.00 107 GLU A O 1
ATOM 886 N N . LEU A 1 108 ? 15.703 6.971 4.750 1.00 86.75 108 LEU A N 1
ATOM 887 C CA . LEU A 1 108 ? 15.249 8.062 3.905 1.00 86.75 108 LEU A CA 1
ATOM 888 C C . LEU A 1 108 ? 14.504 9.113 4.735 1.00 86.75 108 LEU A C 1
ATOM 890 O O . LEU A 1 108 ? 13.658 8.782 5.570 1.00 86.75 108 LEU A O 1
ATOM 894 N N . GLU A 1 109 ? 14.736 10.387 4.416 1.00 87.94 109 GLU A N 1
ATOM 895 C CA . GLU A 1 109 ? 14.027 11.523 5.024 1.00 87.94 109 GLU A CA 1
ATOM 896 C C . GLU A 1 109 ? 12.500 11.396 4.847 1.00 87.94 109 GLU A C 1
ATOM 898 O O . GLU A 1 109 ? 11.711 11.638 5.767 1.00 87.94 109 GLU A O 1
ATOM 903 N N . PHE A 1 110 ? 12.075 10.898 3.682 1.00 87.56 110 PHE A N 1
ATOM 904 C CA . PHE A 1 110 ? 10.672 10.718 3.318 1.00 87.56 110 PHE A CA 1
ATOM 905 C C . PHE A 1 110 ? 10.357 9.265 2.970 1.00 87.56 110 PHE A C 1
ATOM 907 O O . PHE A 1 110 ? 11.195 8.533 2.446 1.00 87.56 110 PHE A O 1
ATOM 914 N N . PHE A 1 111 ? 9.103 8.858 3.193 1.00 92.00 111 PHE A N 1
ATOM 915 C CA . PHE A 1 111 ? 8.616 7.578 2.686 1.00 92.00 111 PHE A CA 1
ATOM 916 C C . PHE A 1 111 ? 8.642 7.588 1.145 1.00 92.00 111 PHE A C 1
ATOM 918 O O . PHE A 1 111 ? 8.055 8.489 0.530 1.00 92.00 111 PHE A O 1
ATOM 925 N N . PRO A 1 112 ? 9.309 6.617 0.494 1.00 93.62 112 PRO A N 1
ATOM 926 C CA . PRO A 1 112 ? 9.304 6.522 -0.958 1.00 93.62 112 PRO A CA 1
ATOM 927 C C . PRO A 1 112 ? 7.937 6.048 -1.468 1.00 93.62 112 PRO A C 1
ATOM 929 O O . PRO A 1 112 ? 7.096 5.573 -0.708 1.00 93.62 112 PRO A O 1
ATOM 932 N N . VAL A 1 113 ? 7.716 6.151 -2.775 1.00 94.69 113 VAL A N 1
ATOM 933 C CA . VAL A 1 113 ? 6.549 5.550 -3.438 1.00 94.69 113 VAL A CA 1
ATOM 934 C C . VAL A 1 113 ? 6.897 4.117 -3.828 1.00 94.69 113 VAL A C 1
ATOM 936 O O . VAL A 1 113 ? 7.962 3.881 -4.395 1.00 94.69 113 VAL A O 1
ATOM 939 N N . THR A 1 114 ? 6.005 3.168 -3.553 1.00 95.19 114 THR A N 1
ATOM 940 C CA . THR A 1 114 ? 6.129 1.783 -4.022 1.00 95.19 114 THR A CA 1
ATOM 941 C C . THR A 1 114 ? 4.927 1.367 -4.863 1.00 95.19 114 THR A C 1
ATOM 943 O O . THR A 1 114 ? 3.858 1.977 -4.798 1.00 95.19 114 THR A O 1
ATOM 946 N N . TYR A 1 115 ? 5.126 0.322 -5.661 1.00 96.19 115 TYR A N 1
ATOM 947 C CA . TYR A 1 115 ? 4.181 -0.163 -6.656 1.00 96.19 115 TYR A CA 1
ATOM 948 C C . TYR A 1 115 ? 3.783 -1.604 -6.350 1.00 96.19 115 TYR A C 1
ATOM 950 O O . TYR A 1 115 ? 4.639 -2.485 -6.207 1.00 96.19 115 TYR A O 1
ATOM 958 N N . VAL A 1 116 ? 2.479 -1.843 -6.295 1.00 97.69 116 VAL A N 1
ATOM 959 C CA . VAL A 1 116 ? 1.895 -3.176 -6.144 1.00 97.69 116 VAL A CA 1
ATOM 960 C C . VAL A 1 116 ? 0.898 -3.447 -7.263 1.00 97.69 116 VAL A C 1
ATOM 962 O O . VAL A 1 116 ? 0.375 -2.529 -7.890 1.00 97.69 116 VAL A O 1
ATOM 965 N N . PHE A 1 117 ? 0.657 -4.723 -7.521 1.00 98.31 117 PHE A N 1
ATOM 966 C CA . PHE A 1 117 ? -0.237 -5.216 -8.557 1.00 98.31 117 PHE A CA 1
ATOM 967 C C . PHE A 1 117 ? -1.221 -6.197 -7.940 1.00 98.31 117 PHE A C 1
ATOM 969 O O . PHE A 1 117 ? -0.844 -6.977 -7.060 1.00 98.31 117 PHE A O 1
ATOM 976 N N . SER A 1 118 ? -2.458 -6.153 -8.414 1.00 98.12 118 SER A N 1
ATOM 977 C CA . SER A 1 118 ? -3.527 -7.066 -8.012 1.00 98.12 118 SER A CA 1
ATOM 978 C C . SER A 1 118 ? -3.348 -8.462 -8.629 1.00 98.12 118 SER A C 1
ATOM 980 O O . SER A 1 118 ? -2.722 -8.616 -9.682 1.00 98.12 118 SER A O 1
ATOM 982 N N . ASN A 1 119 ? -3.967 -9.479 -8.025 1.00 97.25 119 ASN A N 1
ATOM 983 C CA . ASN A 1 119 ? -4.142 -10.819 -8.593 1.00 97.25 119 ASN A CA 1
ATOM 984 C C . ASN A 1 119 ? -4.779 -10.791 -9.990 1.00 97.25 119 ASN A C 1
ATOM 986 O O . ASN A 1 119 ? -4.529 -11.679 -10.800 1.00 97.25 119 ASN A O 1
ATOM 990 N N . 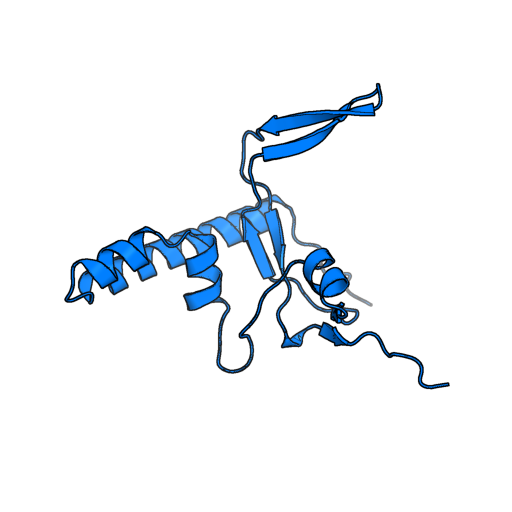LEU A 1 120 ? -5.563 -9.759 -10.302 1.00 97.38 120 LEU A N 1
ATOM 991 C CA . LEU A 1 120 ? -6.156 -9.574 -11.625 1.00 97.38 120 LEU A CA 1
ATOM 992 C C . LEU A 1 120 ? -5.181 -9.037 -12.666 1.00 97.38 120 LEU A C 1
ATOM 994 O O . LEU A 1 120 ? -5.566 -8.877 -13.814 1.00 97.38 120 LEU A O 1
ATOM 998 N N . GLN A 1 121 ? -3.941 -8.724 -12.314 1.00 97.75 121 GLN A N 1
ATOM 999 C CA . GLN A 1 121 ? -2.976 -8.116 -13.235 1.00 97.75 121 GLN A CA 1
ATOM 1000 C C . GLN A 1 121 ? -1.849 -9.072 -13.598 1.00 97.75 121 GLN A C 1
ATOM 1002 O O . GLN A 1 121 ? -0.921 -8.701 -14.312 1.00 97.75 121 GLN A O 1
ATOM 1007 N N . VAL A 1 122 ? -1.911 -10.308 -13.113 1.00 97.12 122 VAL A N 1
ATOM 1008 C CA . VAL A 1 122 ? -0.841 -11.281 -13.277 1.00 97.12 122 VAL A CA 1
ATOM 1009 C C . VAL A 1 122 ? -1.301 -12.498 -14.064 1.00 97.12 122 VAL A C 1
ATOM 1011 O O . VAL A 1 122 ? -2.489 -12.784 -14.193 1.00 97.12 122 VAL A O 1
ATOM 1014 N N . LYS A 1 123 ? -0.330 -13.216 -14.617 1.00 96.00 123 LYS A N 1
ATOM 1015 C CA . LYS A 1 123 ? -0.486 -14.537 -15.218 1.00 96.00 123 LYS A CA 1
ATOM 1016 C C . LYS A 1 123 ? 0.547 -15.469 -14.604 1.00 96.00 123 LYS A C 1
ATOM 1018 O O . LYS A 1 123 ? 1.653 -15.022 -14.302 1.00 96.00 123 LYS A O 1
ATOM 1023 N N . ALA A 1 124 ? 0.206 -16.740 -14.423 1.00 95.12 124 ALA A N 1
ATOM 1024 C CA . ALA A 1 124 ? 1.205 -17.733 -14.050 1.00 95.12 124 ALA A CA 1
ATOM 1025 C C . ALA A 1 124 ? 2.312 -17.752 -15.111 1.00 95.12 124 ALA A C 1
ATOM 1027 O O . ALA A 1 124 ? 2.048 -17.494 -16.295 1.00 95.12 124 ALA A O 1
ATOM 1028 N N . PHE A 1 125 ? 3.548 -18.040 -14.708 1.00 90.31 125 PHE A N 1
ATOM 1029 C CA . PHE A 1 125 ? 4.540 -18.434 -15.696 1.00 90.31 125 PHE A CA 1
ATOM 1030 C C . PHE A 1 125 ? 3.981 -19.640 -16.439 1.00 90.31 125 PHE A C 1
ATOM 1032 O O . PHE A 1 125 ? 3.533 -20.607 -15.824 1.00 90.31 125 PHE A O 1
ATOM 1039 N N . SER A 1 126 ? 3.933 -19.559 -17.764 1.00 75.19 126 SER A N 1
ATOM 1040 C CA . SER A 1 126 ? 3.658 -20.741 -18.559 1.00 75.19 126 SER A CA 1
ATOM 1041 C C . SER A 1 126 ? 4.799 -21.709 -18.276 1.00 75.19 126 SER A C 1
ATOM 1043 O O . SER A 1 126 ? 5.898 -21.526 -18.802 1.00 75.19 126 SER A O 1
ATOM 1045 N N . ASN A 1 127 ? 4.562 -22.711 -17.432 1.00 55.22 127 ASN A N 1
ATOM 1046 C CA . ASN A 1 127 ? 5.337 -23.932 -17.520 1.00 55.22 127 ASN A CA 1
ATOM 1047 C C . ASN A 1 127 ? 5.084 -24.419 -18.940 1.00 55.22 127 ASN A C 1
ATOM 1049 O O . ASN A 1 127 ? 3.964 -24.813 -19.263 1.00 55.22 127 ASN A O 1
ATOM 1053 N N . GLY A 1 128 ? 6.080 -24.274 -19.813 1.00 50.34 128 GLY A N 1
ATOM 1054 C CA . GLY A 1 128 ? 6.072 -24.979 -21.079 1.00 50.34 128 GLY A CA 1
ATOM 1055 C C . GLY A 1 128 ? 5.963 -26.453 -20.733 1.00 50.34 128 GLY A C 1
ATOM 1056 O O . GLY A 1 128 ? 6.941 -27.052 -20.298 1.00 50.34 128 GLY A O 1
ATOM 1057 N N . GLN A 1 129 ? 4.755 -27.005 -20.835 1.00 43.06 129 GLN A N 1
ATOM 1058 C CA . GLN A 1 129 ? 4.604 -28.427 -21.058 1.00 43.06 129 GLN A CA 1
ATOM 1059 C C . GLN A 1 129 ? 5.143 -28.657 -22.469 1.00 43.06 129 GLN A C 1
ATOM 1061 O O . GLN A 1 129 ? 4.445 -28.409 -23.450 1.00 43.06 129 GLN A O 1
ATOM 1066 N N . ASN A 1 130 ? 6.436 -28.975 -22.532 1.00 38.03 130 ASN A N 1
ATOM 1067 C CA . ASN A 1 130 ? 6.986 -29.814 -23.587 1.00 38.03 130 ASN A CA 1
ATOM 1068 C C . ASN A 1 130 ? 6.688 -31.267 -23.230 1.00 38.03 130 ASN A C 1
ATOM 1070 O O . ASN A 1 130 ? 6.800 -31.593 -22.024 1.00 38.03 130 ASN A O 1
#

Sequence (130 aa):
METAERKESIQEKRERLKDLSSRAKAIREELLKKCKTPQEVAELEAMSINDLIVKYIYQDEKNQIFNTFKGWIKNGFSVRKGEKAFLLWGRKKQTVEDAKGEEKTEELEFFPVTYVFSNLQVKAFSNGQN

Radius of gyration: 18.49 Å; chains: 1; bounding box: 52×45×57 Å

pLDDT: mean 90.43, std 12.87, range [38.0, 98.31]

Secondary structure (DSSP, 8-state):
----PPPPPHHHHHHHHHHHHHHHHHHHHHHHTT--SHHHHHHHHHS-HHHHHIIIII--SS---EEEHHHHHHTTEEEPTTPPPEEEE--SEEEEE-TTS-EEEEE-SSPPEEEEEEGGGEEE------